Protein AF-A0A3D2WJK5-F1 (afdb_monomer_lite)

Radius of gyration: 24.83 Å; chains: 1; bounding box: 52×34×60 Å

Secondary structure (DSSP, 8-state):
-HHHHHHHHHHHHHIIIIIHHHHHHHHHHHHTS-----------GGGSPPEEEEEEESS-TTTHHHHHHHHHT--S-TTTEEEEEEESS-SSS--

pLDDT: mean 87.86, std 11.85, range [55.28, 97.75]

Structure (mmCIF, N/CA/C/O backbone):
data_AF-A0A3D2WJK5-F1
#
_entry.id   AF-A0A3D2WJK5-F1
#
loop_
_atom_site.group_PDB
_atom_site.id
_atom_site.type_symbol
_atom_site.label_atom_id
_atom_site.label_alt_id
_atom_site.label_comp_id
_atom_site.label_asym_id
_atom_site.label_entity_id
_atom_site.label_seq_id
_atom_site.pdbx_PDB_ins_code
_atom_site.Cartn_x
_atom_site.Cartn_y
_atom_site.Cartn_z
_atom_site.occupancy
_atom_site.B_iso_or_equiv
_atom_site.auth_seq_id
_atom_site.auth_comp_id
_atom_site.auth_asym_id
_atom_site.auth_atom_id
_atom_site.pdbx_PDB_model_num
ATOM 1 N N . MET A 1 1 ? 27.661 16.799 -38.598 1.00 77.94 1 MET A N 1
ATOM 2 C CA . MET A 1 1 ? 26.895 17.310 -37.438 1.00 77.94 1 MET A CA 1
ATOM 3 C C . MET A 1 1 ? 25.578 16.550 -37.246 1.00 77.94 1 MET A C 1
ATOM 5 O O . MET A 1 1 ? 25.464 15.828 -36.268 1.00 77.94 1 MET A O 1
ATOM 9 N N . PHE A 1 2 ? 24.627 16.617 -38.189 1.00 91.81 2 PHE A N 1
ATOM 10 C CA . PHE A 1 2 ? 23.302 15.976 -38.061 1.00 91.81 2 PHE A CA 1
ATOM 11 C C . PHE A 1 2 ? 23.327 14.451 -37.892 1.00 91.81 2 PHE A C 1
ATOM 13 O O . PHE A 1 2 ? 22.567 13.921 -37.093 1.00 91.81 2 PHE A O 1
ATOM 20 N N . ILE A 1 3 ? 24.241 13.753 -38.574 1.00 95.25 3 ILE A N 1
ATOM 21 C CA . ILE A 1 3 ? 24.386 12.295 -38.440 1.00 95.25 3 ILE A CA 1
ATOM 22 C C . ILE A 1 3 ? 24.765 11.877 -37.006 1.00 95.25 3 ILE A C 1
ATOM 24 O O . ILE A 1 3 ? 24.257 10.885 -36.496 1.00 95.25 3 ILE A O 1
ATOM 28 N N . LEU A 1 4 ? 25.612 12.663 -36.329 1.00 95.94 4 LEU A N 1
ATOM 29 C CA . LEU A 1 4 ? 26.029 12.398 -34.949 1.00 95.94 4 LEU A CA 1
ATOM 30 C C . LEU A 1 4 ? 24.882 12.663 -33.974 1.00 95.94 4 LEU A C 1
ATOM 32 O O . LEU A 1 4 ? 24.654 11.860 -33.078 1.00 95.94 4 LEU A O 1
ATOM 36 N N . LEU A 1 5 ? 24.140 13.755 -34.186 1.00 96.19 5 LEU A N 1
ATOM 37 C CA . LEU A 1 5 ? 22.948 14.073 -33.399 1.00 96.19 5 LEU A CA 1
ATOM 38 C C . LEU A 1 5 ? 21.884 12.979 -33.532 1.00 96.19 5 LEU A C 1
ATOM 40 O O . LEU A 1 5 ? 21.348 12.537 -32.523 1.00 96.19 5 LEU A O 1
ATOM 44 N N . PHE A 1 6 ? 21.639 12.488 -34.750 1.00 96.00 6 PHE A N 1
ATOM 45 C CA . PHE A 1 6 ? 20.693 11.401 -35.000 1.00 96.00 6 PHE A CA 1
ATOM 46 C C . PHE A 1 6 ? 21.055 10.135 -34.211 1.00 96.00 6 PHE A C 1
ATOM 48 O O . PHE A 1 6 ? 20.234 9.624 -33.450 1.00 96.00 6 PHE A O 1
ATOM 55 N N . TRP A 1 7 ? 22.299 9.661 -34.327 1.00 97.62 7 TRP A N 1
ATOM 56 C CA . TRP A 1 7 ? 22.739 8.469 -33.599 1.00 97.62 7 TRP A CA 1
ATOM 57 C C . TRP A 1 7 ? 22.775 8.679 -32.083 1.00 97.62 7 TRP A C 1
ATOM 59 O O . TRP A 1 7 ? 22.409 7.767 -31.343 1.00 97.62 7 TRP A O 1
ATOM 69 N N . ALA A 1 8 ? 23.137 9.873 -31.607 1.00 97.25 8 ALA A N 1
ATOM 70 C CA . ALA A 1 8 ? 23.073 10.207 -30.186 1.00 97.25 8 ALA A CA 1
ATOM 71 C C . ALA A 1 8 ? 21.634 10.138 -29.648 1.00 97.25 8 ALA A C 1
ATOM 73 O O . ALA A 1 8 ? 21.409 9.560 -28.586 1.00 97.25 8 ALA A O 1
ATOM 74 N N . SER A 1 9 ? 20.649 10.652 -30.393 1.00 95.69 9 SER A N 1
ATOM 75 C CA . SER A 1 9 ? 19.231 10.562 -30.022 1.00 95.69 9 SER A CA 1
ATOM 76 C C . SER A 1 9 ? 18.718 9.120 -30.016 1.00 95.69 9 SER A C 1
ATOM 78 O O . SER A 1 9 ? 18.033 8.726 -29.074 1.00 95.69 9 SER A O 1
ATOM 80 N N . VAL A 1 10 ? 19.081 8.307 -31.014 1.00 97.19 10 VAL A N 1
ATOM 81 C CA . VAL A 1 10 ? 18.709 6.880 -31.058 1.00 97.19 10 VAL A CA 1
ATOM 82 C C . VAL A 1 10 ? 19.301 6.127 -29.865 1.00 97.19 10 VAL A C 1
ATOM 84 O O . VAL A 1 10 ? 18.587 5.394 -29.183 1.00 97.19 10 VAL A O 1
ATOM 87 N N . LEU A 1 11 ? 20.583 6.346 -29.558 1.00 97.38 11 LEU A N 1
ATOM 88 C CA . LEU A 1 11 ? 21.240 5.737 -28.399 1.00 97.38 11 LEU A CA 1
ATOM 89 C C . LEU A 1 11 ? 20.619 6.191 -27.076 1.00 97.38 11 LEU A C 1
ATOM 91 O O . LEU A 1 11 ? 20.491 5.380 -26.163 1.00 97.38 11 LEU A O 1
ATOM 95 N N . PHE A 1 12 ? 20.197 7.452 -26.974 1.00 97.12 12 PHE A N 1
ATOM 96 C CA . PHE A 1 12 ? 19.517 7.963 -25.787 1.00 97.12 12 PHE A CA 1
ATOM 97 C C . PHE A 1 12 ? 18.179 7.252 -25.547 1.00 97.12 12 PHE A C 1
ATOM 99 O O . PHE A 1 12 ? 17.923 6.800 -24.433 1.00 97.12 12 PHE A O 1
ATOM 106 N N . ILE A 1 13 ? 17.365 7.069 -26.592 1.00 97.44 13 ILE A N 1
ATOM 107 C CA . ILE A 1 13 ? 16.096 6.325 -26.506 1.00 97.44 13 ILE A CA 1
ATOM 108 C C . ILE A 1 13 ? 16.353 4.854 -26.147 1.00 97.44 13 ILE A C 1
ATOM 110 O O . ILE A 1 13 ? 15.698 4.297 -25.268 1.00 97.44 13 ILE A O 1
ATOM 114 N N . LEU A 1 14 ? 17.339 4.213 -26.780 1.00 97.75 14 LEU A N 1
ATOM 115 C CA . LEU A 1 14 ? 17.706 2.834 -26.445 1.00 97.75 14 LEU A CA 1
ATOM 116 C C . LEU A 1 14 ? 18.190 2.711 -24.995 1.00 97.75 14 LEU A C 1
ATOM 118 O O . LEU A 1 14 ? 17.858 1.746 -24.305 1.00 97.75 14 LEU A O 1
ATOM 122 N N . TYR A 1 15 ? 18.941 3.695 -24.504 1.00 96.19 15 TYR A N 1
ATOM 123 C CA . TYR A 1 15 ? 19.374 3.737 -23.116 1.00 96.19 15 TYR A CA 1
ATOM 124 C C . TYR A 1 15 ? 18.191 3.868 -22.152 1.00 96.19 15 TYR A C 1
ATOM 126 O O . TYR A 1 15 ? 18.160 3.136 -21.170 1.00 96.19 15 TYR A O 1
ATOM 134 N N . THR A 1 16 ? 17.198 4.724 -22.407 1.00 96.50 16 THR A N 1
ATOM 135 C CA . THR A 1 16 ? 16.061 4.882 -21.480 1.00 96.50 16 THR A CA 1
ATOM 136 C C . THR A 1 16 ? 15.140 3.664 -21.457 1.00 96.50 16 THR A C 1
ATOM 138 O O . THR A 1 16 ? 14.722 3.249 -20.377 1.00 96.50 16 THR A O 1
ATOM 141 N N . TYR A 1 17 ? 14.867 3.053 -22.613 1.00 95.12 17 TYR A N 1
ATOM 142 C CA . TYR A 1 17 ? 13.944 1.916 -22.711 1.00 95.12 17 TYR A CA 1
ATOM 143 C C . TYR A 1 17 ? 14.586 0.562 -22.398 1.00 95.12 17 TYR A C 1
ATOM 145 O O . TYR A 1 17 ? 13.928 -0.304 -21.826 1.00 95.12 17 TYR A O 1
ATOM 153 N N . PHE A 1 18 ? 15.859 0.361 -22.745 1.00 95.94 18 PHE A N 1
ATOM 154 C CA . PHE A 1 18 ? 16.534 -0.930 -22.573 1.00 95.94 18 PHE A CA 1
ATOM 155 C C . PHE A 1 18 ? 17.724 -0.846 -21.623 1.00 95.94 18 PHE A C 1
ATOM 157 O O . PHE A 1 18 ? 17.833 -1.652 -20.698 1.00 95.94 18 PHE A O 1
ATOM 164 N N . GLY A 1 19 ? 18.607 0.137 -21.808 1.00 95.88 19 GLY A N 1
ATOM 165 C CA . GLY A 1 19 ? 19.828 0.258 -21.006 1.00 95.88 19 GLY A CA 1
ATOM 166 C C . GLY A 1 19 ? 19.548 0.435 -19.512 1.00 95.88 19 GLY A C 1
ATOM 167 O O . GLY A 1 19 ? 20.075 -0.304 -18.681 1.00 95.88 19 GLY A O 1
ATOM 168 N N . TYR A 1 20 ? 18.685 1.382 -19.160 1.00 94.69 20 TYR A N 1
ATOM 169 C CA . TYR A 1 20 ? 18.403 1.767 -17.784 1.00 94.69 20 TYR A CA 1
ATOM 170 C C . TYR A 1 20 ? 17.685 0.662 -16.991 1.00 94.69 20 TYR A C 1
ATOM 172 O O . TYR A 1 20 ? 18.190 0.307 -15.919 1.00 94.69 20 TYR A O 1
ATOM 180 N N . PRO A 1 21 ? 16.608 0.019 -17.499 1.00 94.44 21 PRO A N 1
ATOM 181 C CA . PRO A 1 21 ? 16.001 -1.126 -16.817 1.00 94.44 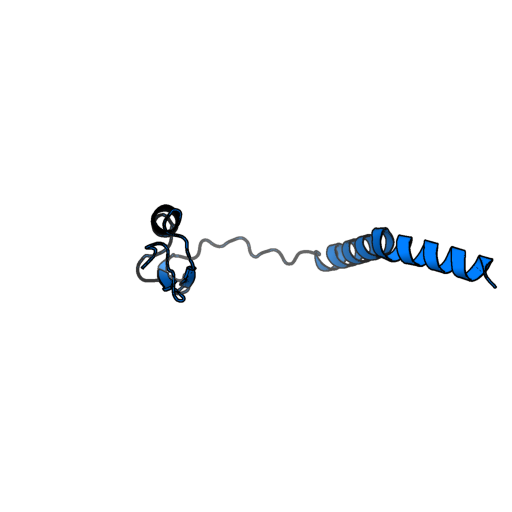21 PRO A CA 1
ATOM 182 C C . PRO A 1 21 ? 16.974 -2.293 -16.608 1.00 94.44 21 PRO A C 1
ATOM 184 O O . PRO A 1 21 ? 16.996 -2.895 -15.532 1.00 94.44 21 PRO A O 1
ATOM 187 N N . VAL A 1 22 ? 17.832 -2.591 -17.593 1.00 95.12 22 VAL A N 1
ATOM 188 C CA . VAL A 1 22 ? 18.852 -3.647 -17.472 1.00 95.12 22 VAL A CA 1
ATOM 189 C C . VAL A 1 22 ? 19.880 -3.300 -16.391 1.00 95.12 22 VAL A C 1
ATOM 191 O O . VAL A 1 22 ? 20.204 -4.152 -15.561 1.00 95.12 22 VAL A O 1
ATOM 194 N N . LEU A 1 23 ? 20.356 -2.053 -16.342 1.00 93.44 23 LEU A N 1
ATOM 195 C CA . LEU A 1 23 ? 21.286 -1.587 -15.308 1.00 93.44 23 LEU A CA 1
ATOM 196 C C . LEU A 1 23 ? 20.671 -1.650 -13.905 1.00 93.44 23 LEU A C 1
ATOM 198 O O . LEU A 1 23 ? 21.343 -2.096 -12.969 1.00 93.44 23 LEU A O 1
ATOM 202 N N . ILE A 1 24 ? 19.402 -1.250 -13.749 1.00 92.62 24 ILE A N 1
ATOM 203 C CA . ILE A 1 24 ? 18.680 -1.399 -12.479 1.00 92.62 24 ILE A CA 1
ATOM 204 C C . ILE A 1 24 ? 18.583 -2.869 -12.095 1.00 92.62 24 ILE A C 1
ATOM 206 O O . ILE A 1 24 ? 18.949 -3.209 -10.973 1.00 92.62 24 ILE A O 1
ATOM 210 N N . ARG A 1 25 ? 18.176 -3.756 -13.009 1.00 90.06 25 ARG A N 1
ATOM 211 C CA . ARG A 1 25 ? 18.040 -5.191 -12.720 1.00 90.06 25 ARG A CA 1
ATOM 212 C C . ARG A 1 25 ? 19.360 -5.819 -12.277 1.00 90.06 25 ARG A C 1
ATOM 214 O O . ARG A 1 25 ? 19.395 -6.566 -11.303 1.00 90.06 25 ARG A O 1
ATOM 221 N N . GLN A 1 26 ? 20.466 -5.481 -12.939 1.00 90.69 26 GLN A N 1
ATOM 222 C CA . GLN A 1 26 ? 21.790 -5.973 -12.551 1.00 90.69 26 GLN A CA 1
ATOM 223 C C . GLN A 1 26 ? 22.213 -5.484 -11.159 1.00 90.69 26 GLN A C 1
ATOM 225 O O . GLN A 1 26 ? 22.800 -6.247 -10.390 1.00 90.69 26 GLN A O 1
ATOM 230 N N . LYS A 1 27 ? 21.925 -4.222 -10.811 1.00 87.19 27 LYS A N 1
ATOM 231 C CA . LYS A 1 27 ? 22.220 -3.675 -9.475 1.00 87.19 27 LYS A CA 1
ATOM 232 C C . LYS A 1 27 ? 21.279 -4.225 -8.399 1.00 87.19 27 LYS A C 1
ATOM 234 O O . LYS A 1 27 ? 21.742 -4.495 -7.293 1.00 87.19 27 LYS A O 1
ATOM 239 N N . ALA A 1 28 ? 20.003 -4.426 -8.723 1.00 85.31 28 ALA A N 1
ATOM 240 C CA . ALA A 1 28 ? 18.998 -5.002 -7.834 1.00 85.31 28 ALA A CA 1
ATOM 241 C C . ALA A 1 28 ? 19.372 -6.437 -7.445 1.00 85.31 28 ALA A C 1
ATOM 243 O O . ALA A 1 28 ? 19.496 -6.726 -6.258 1.00 85.31 28 ALA A O 1
ATOM 244 N N . ASN A 1 29 ? 19.713 -7.287 -8.419 1.00 71.75 29 ASN A N 1
ATOM 245 C CA . ASN A 1 29 ? 20.122 -8.672 -8.163 1.00 71.75 29 ASN A CA 1
ATOM 246 C C . ASN A 1 29 ? 21.392 -8.774 -7.299 1.00 71.75 29 ASN A C 1
ATOM 248 O O . ASN A 1 29 ? 21.536 -9.706 -6.515 1.00 71.75 29 ASN A O 1
ATOM 252 N N . LYS A 1 30 ? 22.319 -7.810 -7.410 1.00 67.94 30 LYS A N 1
ATOM 253 C CA . LYS A 1 30 ? 23.531 -7.766 -6.570 1.00 67.94 30 LYS A CA 1
ATOM 254 C C . LYS A 1 30 ? 23.232 -7.398 -5.115 1.00 67.94 30 LYS A C 1
ATOM 256 O O . LYS A 1 30 ? 23.941 -7.869 -4.229 1.00 67.94 30 LYS A O 1
ATOM 261 N N . LYS A 1 31 ? 22.206 -6.575 -4.872 1.00 59.78 31 LYS A N 1
ATOM 262 C CA . LYS A 1 31 ? 21.726 -6.219 -3.524 1.00 59.78 31 LYS A CA 1
ATOM 263 C C . LYS A 1 31 ? 20.762 -7.255 -2.942 1.00 59.78 31 LYS A C 1
ATOM 265 O O . LYS A 1 31 ? 20.664 -7.359 -1.730 1.00 59.78 31 LYS A O 1
ATOM 270 N N . GLN A 1 32 ? 20.135 -8.069 -3.787 1.00 57.31 32 GLN A N 1
ATOM 271 C CA . GLN A 1 32 ? 19.332 -9.236 -3.409 1.00 57.31 32 GLN A CA 1
ATOM 272 C C . GLN A 1 32 ? 20.172 -10.467 -3.025 1.00 57.31 32 GLN A C 1
ATOM 274 O O . GLN A 1 32 ? 19.658 -11.583 -2.979 1.00 57.31 32 GLN A O 1
ATOM 279 N N . LYS A 1 33 ? 21.463 -10.294 -2.709 1.00 55.44 33 LYS A N 1
ATOM 280 C CA . LYS A 1 33 ? 22.205 -11.297 -1.941 1.00 55.44 33 LYS A CA 1
ATOM 281 C C . LYS A 1 33 ? 21.617 -11.346 -0.534 1.00 55.44 33 LYS A C 1
ATOM 283 O O . LYS A 1 33 ? 22.088 -10.634 0.340 1.00 55.44 33 LYS A O 1
ATOM 288 N N . HIS A 1 34 ? 20.584 -12.169 -0.369 1.00 55.34 34 HIS A N 1
ATOM 289 C CA . HIS A 1 34 ? 20.170 -12.772 0.893 1.00 55.34 34 HIS A CA 1
ATOM 290 C C . HIS A 1 34 ? 20.362 -11.860 2.118 1.00 55.34 34 HIS A C 1
ATOM 292 O O . HIS A 1 34 ? 21.088 -12.199 3.048 1.00 55.34 34 HIS A O 1
ATOM 298 N N . THR A 1 35 ? 19.620 -10.755 2.204 1.00 55.28 35 THR A N 1
ATOM 299 C CA . THR A 1 35 ? 18.879 -10.619 3.455 1.00 55.28 35 THR A CA 1
ATOM 300 C C . THR A 1 35 ? 17.923 -11.792 3.410 1.00 55.28 35 THR A C 1
ATOM 302 O O . THR A 1 35 ? 16.940 -11.772 2.671 1.00 55.28 35 THR A O 1
ATOM 305 N N . SER A 1 36 ? 18.287 -12.885 4.085 1.00 57.50 36 SER A N 1
ATOM 306 C CA . SER A 1 36 ? 17.285 -13.820 4.563 1.00 57.50 36 SER A CA 1
ATOM 307 C C . SER A 1 36 ? 16.207 -12.927 5.152 1.00 57.50 36 SER A C 1
ATOM 309 O O . SER A 1 36 ? 16.458 -12.267 6.162 1.00 57.50 36 SER A O 1
ATOM 311 N N . VAL A 1 37 ? 15.069 -12.799 4.465 1.00 60.16 37 VAL A N 1
ATOM 312 C CA . VAL A 1 37 ? 13.847 -12.397 5.146 1.00 60.16 37 VAL A CA 1
ATOM 313 C C . VAL A 1 37 ?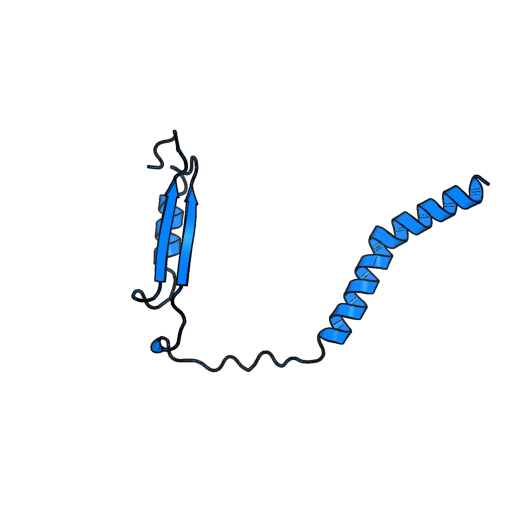 13.859 -13.314 6.359 1.00 60.16 37 VAL A C 1
ATOM 315 O O . VAL A 1 37 ? 13.952 -14.531 6.136 1.00 60.16 37 VAL A O 1
ATOM 318 N N . PRO A 1 38 ? 14.006 -12.783 7.591 1.00 59.03 38 PRO A N 1
ATOM 319 C CA . PRO A 1 38 ? 14.025 -13.646 8.756 1.00 59.03 38 PRO A CA 1
ATOM 320 C C . PRO A 1 38 ? 12.821 -14.554 8.574 1.00 59.03 38 PRO A C 1
ATOM 322 O O . PRO A 1 38 ? 11.751 -14.056 8.209 1.00 59.03 38 PRO A O 1
ATOM 325 N N . ALA A 1 39 ? 13.050 -15.872 8.641 1.00 63.06 39 ALA A N 1
ATOM 326 C CA . ALA A 1 39 ? 11.958 -16.831 8.560 1.00 63.06 39 ALA A CA 1
ATOM 327 C C . ALA A 1 39 ? 10.855 -16.254 9.437 1.00 63.06 39 ALA A C 1
ATOM 329 O O . ALA A 1 39 ? 11.182 -15.848 10.551 1.00 63.06 39 ALA A O 1
ATOM 330 N N . TYR A 1 40 ? 9.655 -16.059 8.879 1.00 63.03 40 TYR A N 1
ATOM 331 C CA . TYR A 1 40 ? 8.544 -15.468 9.611 1.00 63.03 40 TYR A CA 1
ATOM 332 C C . TYR A 1 40 ? 8.381 -16.303 10.874 1.00 63.03 40 TYR A C 1
ATOM 334 O O . TYR A 1 40 ? 7.838 -17.403 10.829 1.00 63.03 40 TYR A O 1
ATOM 342 N N . THR A 1 41 ? 8.974 -15.844 11.972 1.00 65.94 41 THR A N 1
ATOM 343 C CA . THR A 1 41 ? 8.744 -16.442 13.265 1.00 65.94 41 THR A CA 1
ATOM 344 C C . THR A 1 41 ? 7.303 -16.081 13.535 1.00 65.94 41 THR A C 1
ATOM 346 O O . THR A 1 41 ? 6.946 -14.908 13.423 1.00 65.94 41 THR A O 1
ATOM 349 N N . GLU A 1 42 ? 6.464 -17.076 13.783 1.00 72.69 42 GLU A N 1
ATOM 350 C CA . GLU A 1 42 ? 5.110 -16.827 14.252 1.00 72.69 42 GLU A CA 1
ATOM 351 C C . GLU A 1 42 ? 5.248 -16.108 15.594 1.00 72.69 42 GLU A C 1
ATOM 353 O O . GLU A 1 42 ? 5.582 -16.698 16.620 1.00 72.69 42 GLU A O 1
ATOM 358 N N . VAL A 1 43 ? 5.144 -14.785 15.532 1.00 82.44 43 VAL A N 1
ATOM 359 C CA . VAL A 1 43 ? 5.121 -13.915 16.694 1.00 82.44 43 VAL A CA 1
ATOM 360 C C . VAL A 1 43 ? 3.674 -13.923 17.185 1.00 82.44 43 VAL A C 1
ATOM 362 O O . VAL A 1 43 ? 2.786 -13.717 16.349 1.00 82.44 43 VAL A O 1
ATOM 365 N N . PRO A 1 44 ? 3.420 -14.157 18.484 1.00 87.75 44 PRO A N 1
ATOM 366 C CA . PRO A 1 44 ? 2.068 -14.145 19.023 1.00 87.75 44 PRO A CA 1
ATOM 367 C C . PRO A 1 44 ? 1.337 -12.839 18.696 1.00 87.75 44 PRO A C 1
ATOM 369 O O . PRO A 1 44 ? 1.942 -11.763 18.668 1.00 87.75 44 PRO A O 1
ATOM 372 N N . ASP A 1 45 ? 0.030 -12.923 18.479 1.00 86.50 45 ASP A N 1
ATOM 373 C CA . ASP A 1 45 ? -0.840 -11.785 18.172 1.00 86.50 45 ASP A CA 1
ATOM 374 C C . ASP A 1 45 ? -0.724 -10.656 19.221 1.00 86.50 45 ASP A C 1
ATOM 376 O O . ASP A 1 45 ? -0.847 -9.462 18.915 1.00 86.50 45 ASP A O 1
ATOM 380 N N . GLU A 1 46 ? -0.405 -10.997 20.473 1.00 88.38 46 GLU A N 1
ATOM 381 C CA . GLU A 1 46 ? -0.169 -10.060 21.578 1.00 88.38 46 GLU A CA 1
ATOM 382 C C . GLU A 1 46 ? 1.063 -9.171 21.372 1.00 88.38 46 GLU A C 1
ATOM 384 O O . GLU A 1 46 ? 1.122 -8.067 21.917 1.00 88.38 46 GLU A O 1
ATOM 389 N N . GLU A 1 47 ? 1.999 -9.578 20.525 1.00 90.25 47 GLU A N 1
ATOM 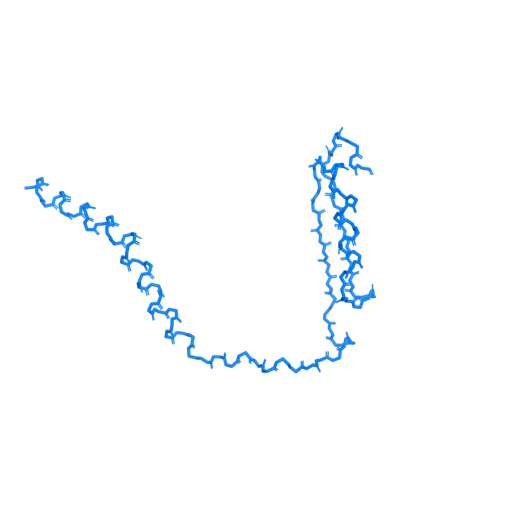390 C CA . GLU A 1 47 ? 3.198 -8.815 20.172 1.00 90.25 47 GLU A CA 1
ATOM 391 C C . GLU A 1 47 ? 3.033 -8.035 18.856 1.00 90.25 47 GLU A C 1
ATOM 393 O O . GLU A 1 47 ? 3.882 -7.210 18.508 1.00 90.25 47 GLU A O 1
ATOM 398 N N . TRP A 1 48 ? 1.921 -8.223 18.134 1.00 92.31 48 TRP A N 1
ATOM 399 C CA . TRP A 1 48 ? 1.646 -7.461 16.914 1.00 92.31 48 TRP A CA 1
ATOM 400 C C . TRP A 1 48 ? 1.460 -5.963 17.215 1.00 92.31 48 TRP A C 1
ATOM 402 O O . TRP A 1 48 ? 0.949 -5.603 18.283 1.00 92.31 48 TRP A O 1
ATOM 412 N N . PRO A 1 49 ? 1.845 -5.060 16.294 1.00 93.62 49 PRO A N 1
ATOM 413 C CA . PRO A 1 49 ? 1.736 -3.620 16.513 1.00 93.62 49 PRO A CA 1
ATOM 414 C C . PRO A 1 49 ? 0.278 -3.136 16.532 1.00 93.62 49 PRO A C 1
ATOM 416 O O . PRO A 1 49 ? -0.621 -3.772 15.992 1.00 93.62 49 PRO A O 1
ATOM 419 N N . THR A 1 50 ? 0.018 -1.961 17.097 1.00 96.25 50 THR A N 1
ATOM 420 C CA . THR A 1 50 ? -1.262 -1.273 16.868 1.00 96.25 50 THR A CA 1
ATOM 421 C C . THR A 1 50 ? -1.273 -0.677 15.462 1.00 96.25 50 THR A C 1
ATOM 423 O O . THR A 1 50 ? -0.331 0.013 15.068 1.00 96.25 50 THR A O 1
ATOM 426 N N . VAL A 1 51 ? -2.341 -0.922 14.707 1.00 96.38 51 VAL A N 1
ATOM 427 C CA . VAL A 1 51 ? -2.507 -0.473 13.322 1.00 96.38 51 VAL A CA 1
ATOM 428 C C . VAL A 1 51 ? -3.734 0.424 13.219 1.00 96.38 51 VAL A C 1
ATOM 430 O O . VAL A 1 51 ? -4.808 0.097 13.718 1.00 96.38 51 VAL A O 1
ATOM 433 N N . SER A 1 52 ? -3.578 1.556 12.533 1.00 96.38 52 SER A N 1
ATOM 434 C CA . SER A 1 52 ? -4.684 2.448 12.187 1.00 96.38 52 SER A CA 1
ATOM 435 C C . SER A 1 52 ? -4.816 2.545 10.673 1.00 96.38 52 SER A C 1
ATOM 437 O O . SER A 1 52 ? -3.872 2.934 9.983 1.00 96.38 52 SER A O 1
ATOM 439 N N . ILE A 1 53 ? -5.984 2.176 10.157 1.00 95.94 53 ILE A N 1
ATOM 440 C CA . ILE A 1 53 ? -6.346 2.284 8.748 1.00 95.94 53 ILE A CA 1
ATOM 441 C C . ILE A 1 53 ? -7.192 3.542 8.585 1.00 95.94 53 ILE A C 1
ATOM 443 O O . ILE A 1 53 ? -8.325 3.603 9.059 1.00 95.94 53 ILE A O 1
ATOM 447 N N . VAL A 1 54 ? -6.655 4.537 7.883 1.00 95.69 54 VAL A N 1
ATOM 448 C CA . VAL A 1 54 ? -7.391 5.753 7.524 1.00 95.69 54 VAL A CA 1
ATOM 449 C C . VAL A 1 54 ? -7.850 5.639 6.076 1.00 95.69 54 VAL A C 1
ATOM 451 O O . VAL A 1 54 ? -7.031 5.460 5.174 1.00 95.69 54 VAL A O 1
ATOM 454 N N . VAL A 1 55 ? -9.159 5.729 5.856 1.00 94.38 55 VAL A N 1
ATOM 455 C CA . VAL A 1 55 ? -9.789 5.602 4.540 1.00 94.38 55 VAL A CA 1
ATOM 456 C C . VAL A 1 55 ? -10.407 6.948 4.162 1.00 94.38 55 VAL A C 1
ATOM 458 O O . VAL A 1 55 ? -11.469 7.284 4.687 1.00 94.38 55 VAL A O 1
ATOM 461 N N . PRO A 1 56 ? -9.772 7.743 3.285 1.00 92.62 56 PRO A N 1
ATOM 462 C CA . PRO A 1 56 ? -10.424 8.915 2.721 1.00 92.62 56 PRO A CA 1
ATOM 463 C C . PRO A 1 56 ? -1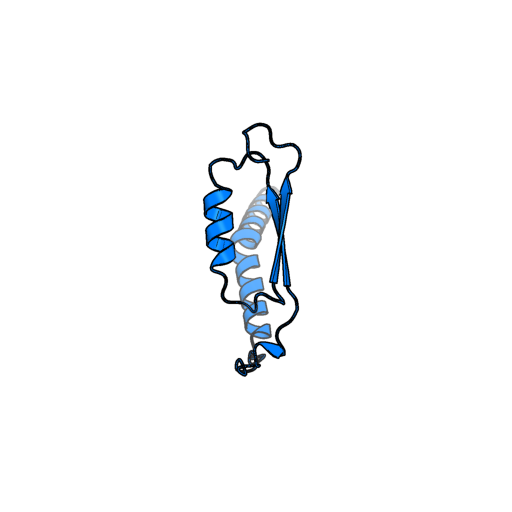1.561 8.472 1.795 1.00 92.62 56 PRO A C 1
ATOM 465 O O . PRO A 1 56 ? -11.408 7.512 1.036 1.00 92.62 56 PRO A O 1
ATOM 468 N N . VAL A 1 57 ? -12.693 9.164 1.869 1.00 92.06 57 VAL A N 1
ATOM 469 C CA . VAL A 1 57 ? -13.890 8.871 1.081 1.00 92.06 57 VAL A CA 1
ATOM 470 C C . VAL A 1 57 ? -14.419 10.161 0.468 1.00 92.06 57 VAL A C 1
ATOM 472 O O . VAL A 1 57 ? -14.565 11.166 1.161 1.00 92.06 57 VAL A O 1
ATOM 475 N N . HIS A 1 58 ? -14.706 10.135 -0.829 1.00 92.44 58 HIS A N 1
ATOM 476 C CA . HIS A 1 58 ? -15.367 11.232 -1.522 1.00 92.44 58 HIS A CA 1
ATOM 477 C C . HIS A 1 58 ? -16.251 10.660 -2.629 1.00 92.44 58 HIS A C 1
ATOM 479 O O . HIS A 1 58 ? -15.736 10.083 -3.582 1.00 92.44 58 HIS A O 1
ATOM 485 N N . ASN A 1 59 ? -17.565 10.822 -2.494 1.00 91.38 59 ASN A N 1
ATOM 486 C CA . ASN A 1 59 ? -18.571 10.296 -3.418 1.00 91.38 59 ASN A CA 1
ATOM 487 C C . ASN A 1 59 ? -18.469 8.776 -3.691 1.00 91.38 59 ASN A C 1
ATOM 489 O O . ASN A 1 59 ? -18.349 8.335 -4.836 1.00 91.38 59 ASN A O 1
ATOM 493 N N . GLU A 1 60 ? -18.496 7.966 -2.628 1.00 90.19 60 GLU A N 1
ATOM 494 C CA . GLU A 1 60 ? -18.372 6.501 -2.680 1.00 90.19 60 GLU A CA 1
ATOM 495 C C . GLU A 1 60 ? -19.630 5.775 -2.163 1.00 90.19 60 GLU A C 1
ATOM 497 O O . GLU A 1 60 ? -19.535 4.642 -1.677 1.00 90.19 60 GLU A O 1
ATOM 502 N N . ALA A 1 61 ? -20.825 6.366 -2.262 1.00 89.62 61 ALA A N 1
ATOM 503 C CA . ALA A 1 61 ? -22.060 5.801 -1.697 1.00 89.62 61 ALA A CA 1
ATOM 504 C C . ALA A 1 61 ? -22.338 4.361 -2.177 1.00 89.62 61 ALA A C 1
ATOM 506 O O . ALA A 1 61 ? -22.842 3.525 -1.430 1.00 89.62 61 ALA A O 1
ATOM 507 N N . HIS A 1 62 ? -21.935 4.025 -3.406 1.00 90.38 62 HIS A N 1
ATOM 508 C CA . HIS A 1 62 ? -22.097 2.686 -3.988 1.00 90.38 62 HIS A CA 1
ATOM 509 C C . HIS A 1 62 ? -21.016 1.667 -3.579 1.00 90.38 62 HIS A C 1
ATOM 511 O O . HIS A 1 62 ? -21.111 0.482 -3.917 1.00 90.38 62 HIS A O 1
ATOM 517 N N . HIS A 1 63 ? -19.952 2.096 -2.903 1.00 91.06 63 HIS A N 1
ATOM 518 C CA . HIS A 1 63 ? -18.774 1.270 -2.619 1.00 91.06 63 HIS A CA 1
ATOM 519 C C . HIS A 1 63 ? -18.403 1.225 -1.139 1.00 91.06 63 HIS A C 1
ATOM 521 O O . HIS A 1 63 ? -17.805 0.234 -0.702 1.00 91.06 63 HIS A O 1
ATOM 527 N N . VAL A 1 64 ? -18.788 2.242 -0.369 1.00 91.75 64 VAL A N 1
ATOM 528 C CA . VAL A 1 64 ? -18.436 2.391 1.044 1.00 91.75 64 VAL A CA 1
ATOM 529 C C . VAL A 1 64 ? -18.894 1.193 1.877 1.00 91.75 64 VAL A C 1
ATOM 531 O O . VAL A 1 64 ? -18.099 0.647 2.638 1.00 91.75 64 VAL A O 1
ATOM 534 N N . GLU A 1 65 ? -20.106 0.676 1.656 1.00 91.50 65 GLU A N 1
ATOM 535 C CA . GLU A 1 65 ? -20.625 -0.483 2.397 1.00 91.50 65 GLU A CA 1
ATOM 536 C C . GLU A 1 65 ? -19.794 -1.749 2.141 1.00 91.50 65 GLU A C 1
ATOM 538 O O . GLU A 1 65 ? -19.351 -2.429 3.071 1.00 91.50 65 GLU A O 1
ATOM 543 N N . ARG A 1 66 ? -19.494 -2.031 0.868 1.00 94.12 66 ARG A N 1
ATOM 544 C CA . ARG A 1 66 ? -18.638 -3.161 0.488 1.00 94.12 66 ARG A CA 1
ATOM 545 C C . ARG A 1 66 ? -17.243 -3.024 1.094 1.00 94.12 66 ARG A C 1
ATOM 547 O O . ARG A 1 66 ? -16.670 -4.017 1.540 1.00 94.12 66 ARG A O 1
ATOM 554 N N . LYS A 1 67 ? -16.694 -1.806 1.124 1.00 93.12 67 LYS A N 1
ATOM 555 C CA . LYS A 1 67 ? -15.381 -1.531 1.716 1.00 93.12 67 LYS A CA 1
ATOM 556 C C . LYS A 1 67 ? -15.388 -1.747 3.228 1.00 93.12 67 LYS A C 1
ATOM 558 O O . LYS A 1 67 ? -14.454 -2.354 3.741 1.00 93.12 67 LYS A O 1
ATOM 563 N N . ILE A 1 68 ? -16.430 -1.299 3.926 1.00 93.19 68 ILE A N 1
ATOM 564 C CA . ILE A 1 68 ? -16.598 -1.517 5.368 1.00 93.19 68 ILE A CA 1
ATOM 565 C C . ILE A 1 68 ? -16.626 -3.014 5.682 1.00 93.19 68 ILE A C 1
ATOM 567 O O . ILE A 1 68 ? -15.901 -3.458 6.571 1.00 93.19 68 ILE A O 1
ATOM 571 N N . ASN A 1 69 ? -17.414 -3.799 4.943 1.00 94.31 69 ASN A N 1
ATOM 572 C CA . ASN A 1 69 ? -17.506 -5.244 5.166 1.00 94.31 69 ASN A CA 1
ATOM 573 C C . ASN A 1 69 ? -16.158 -5.936 4.934 1.00 94.31 69 ASN A C 1
ATOM 575 O O . ASN A 1 69 ? -15.694 -6.674 5.798 1.00 94.31 69 ASN A O 1
ATOM 579 N N . ASN A 1 70 ? -15.467 -5.595 3.846 1.00 94.88 70 ASN A N 1
ATOM 580 C CA . ASN A 1 70 ? -14.137 -6.131 3.567 1.00 94.88 70 ASN A CA 1
ATOM 581 C C . ASN A 1 70 ? -13.107 -5.781 4.659 1.00 94.88 70 ASN A C 1
ATOM 583 O O . ASN A 1 70 ? -12.294 -6.616 5.037 1.00 94.88 70 ASN A O 1
ATOM 587 N N . LEU A 1 71 ? -13.150 -4.561 5.198 1.00 94.38 71 LEU A N 1
ATOM 588 C CA . LEU A 1 71 ? -12.245 -4.137 6.267 1.00 94.38 71 LEU A CA 1
ATOM 589 C C . LEU A 1 71 ? -12.557 -4.802 7.620 1.00 94.38 71 LEU A C 1
ATOM 591 O O . LEU A 1 71 ? -11.657 -4.981 8.437 1.00 94.38 71 LEU A O 1
ATOM 595 N N . ARG A 1 72 ? -13.809 -5.206 7.866 1.00 91.31 72 ARG A N 1
ATOM 596 C CA . ARG A 1 72 ? -14.193 -5.962 9.073 1.00 91.31 72 ARG A CA 1
ATOM 597 C C . ARG A 1 72 ? -13.682 -7.402 9.062 1.00 91.31 72 ARG A C 1
ATOM 599 O O . ARG A 1 72 ? -13.410 -7.946 10.134 1.00 91.31 72 ARG A O 1
ATOM 606 N N . GLU A 1 73 ? -13.531 -7.982 7.876 1.00 95.19 73 GLU A N 1
ATOM 607 C CA . GLU A 1 73 ? -13.019 -9.340 7.649 1.00 95.19 73 GLU A CA 1
ATOM 608 C C . GLU A 1 73 ? -11.497 -9.453 7.809 1.00 95.19 73 GLU A C 1
ATOM 610 O O . GLU A 1 73 ? -10.959 -10.553 7.731 1.00 95.19 73 GLU A O 1
ATOM 615 N N . ILE A 1 74 ? -10.794 -8.342 8.064 1.00 94.56 74 ILE A N 1
ATOM 616 C CA . ILE A 1 74 ? -9.361 -8.376 8.363 1.00 94.56 74 ILE A CA 1
ATOM 617 C C . ILE A 1 74 ? -9.118 -9.233 9.612 1.00 94.56 74 ILE A C 1
ATOM 619 O O . ILE A 1 74 ? -9.658 -8.959 10.696 1.00 94.56 74 ILE A O 1
ATOM 623 N N . ASP A 1 75 ? -8.267 -10.241 9.424 1.00 93.38 75 ASP A N 1
ATOM 624 C CA . ASP A 1 75 ? -7.741 -11.120 10.461 1.00 93.38 75 ASP A CA 1
ATOM 625 C C . ASP A 1 75 ? -6.614 -10.401 11.217 1.00 93.38 75 ASP A C 1
ATOM 627 O O . ASP A 1 75 ? -5.451 -10.394 10.814 1.00 93.38 75 ASP A O 1
ATOM 631 N N . TYR A 1 76 ? -7.012 -9.652 12.246 1.00 94.25 76 TYR A N 1
ATOM 632 C CA . TYR A 1 76 ? -6.127 -8.900 13.130 1.00 94.25 76 TYR A CA 1
ATOM 633 C C . TYR A 1 76 ? -6.795 -8.741 14.500 1.00 94.25 76 TYR A C 1
ATOM 635 O O . TYR A 1 76 ? -8.027 -8.583 14.546 1.00 94.25 76 TYR A O 1
ATOM 643 N N . PRO A 1 77 ? -6.025 -8.701 15.604 1.00 94.00 77 PRO A N 1
ATOM 644 C CA . PRO A 1 77 ? -6.562 -8.432 16.933 1.00 94.00 77 PRO A CA 1
ATOM 645 C C . PRO A 1 77 ? -7.417 -7.161 16.950 1.00 94.00 77 PRO A C 1
ATOM 647 O O . PRO A 1 77 ? -6.961 -6.067 16.600 1.00 94.00 77 PRO A O 1
ATOM 650 N N . LYS A 1 78 ? -8.699 -7.307 17.312 1.00 91.38 78 LYS A N 1
ATOM 651 C CA . LYS A 1 78 ? -9.700 -6.228 17.208 1.00 91.38 78 LYS A CA 1
ATOM 652 C C . LYS A 1 78 ? -9.424 -5.063 18.164 1.00 91.38 78 LYS A C 1
ATOM 654 O O . LYS A 1 78 ? -9.867 -3.953 17.904 1.00 91.38 78 LYS A O 1
ATOM 659 N N . ASP A 1 79 ? -8.679 -5.303 19.235 1.00 93.81 79 ASP A N 1
ATOM 660 C CA . ASP A 1 79 ? -8.188 -4.307 20.191 1.00 93.81 79 ASP A CA 1
ATOM 661 C C . ASP A 1 79 ? -7.001 -3.486 19.658 1.00 93.81 79 ASP A C 1
ATOM 663 O O . ASP A 1 79 ? -6.712 -2.406 20.174 1.00 93.81 79 ASP A O 1
ATOM 667 N N . LYS A 1 80 ? -6.332 -3.965 18.602 1.00 94.62 80 LYS A N 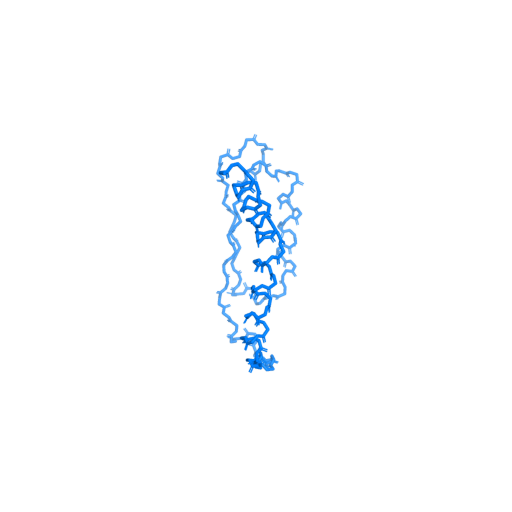1
ATOM 668 C CA . LYS A 1 80 ? -5.161 -3.320 17.990 1.00 94.62 80 LYS A CA 1
ATOM 669 C C . LYS A 1 80 ? -5.417 -2.743 16.603 1.00 94.62 80 LYS A C 1
ATOM 671 O O . LYS A 1 80 ? -4.516 -2.106 16.059 1.00 94.62 80 LYS A O 1
ATOM 676 N N . LEU A 1 81 ? -6.599 -2.962 16.028 1.00 96.06 81 LEU A N 1
ATOM 677 C CA . LEU A 1 81 ? -6.974 -2.456 14.712 1.00 96.06 81 LEU A CA 1
ATOM 678 C C . LEU A 1 81 ? -8.017 -1.344 14.830 1.00 96.06 81 LEU A C 1
ATOM 680 O O . LEU A 1 81 ? -9.175 -1.594 15.157 1.00 96.06 81 LEU A O 1
ATOM 684 N N . THR A 1 82 ? -7.624 -0.129 14.463 1.00 96.19 82 THR A N 1
ATOM 685 C CA . THR A 1 82 ? -8.537 1.014 14.348 1.00 96.19 82 THR A CA 1
ATOM 686 C C . THR A 1 82 ? -8.781 1.325 12.880 1.00 96.19 82 THR A C 1
ATOM 688 O O . THR A 1 82 ? -7.846 1.352 12.083 1.00 96.19 82 THR A O 1
ATOM 691 N N . ILE A 1 83 ? -10.035 1.574 12.507 1.00 95.69 83 ILE A N 1
ATOM 692 C CA . ILE A 1 83 ? -10.421 1.897 11.130 1.00 95.69 83 ILE A CA 1
ATOM 693 C C . ILE A 1 83 ? -11.228 3.190 11.148 1.00 95.69 83 ILE A C 1
ATOM 695 O O . ILE A 1 83 ? -12.301 3.240 11.748 1.00 95.69 83 ILE A O 1
ATOM 699 N N . THR A 1 84 ? -10.717 4.222 10.482 1.00 94.56 84 THR A N 1
ATOM 700 C CA . THR A 1 84 ? -11.321 5.557 10.446 1.00 94.56 84 THR A CA 1
ATOM 701 C C . THR A 1 84 ? -11.612 5.950 9.009 1.00 94.56 84 THR A C 1
ATOM 703 O O . THR A 1 84 ? -10.698 6.055 8.193 1.00 94.56 84 THR A O 1
ATOM 706 N N . PHE A 1 85 ? -12.881 6.209 8.708 1.00 93.38 85 PHE A N 1
ATOM 707 C CA . PHE A 1 85 ? -13.293 6.786 7.433 1.00 93.38 85 PHE A CA 1
ATOM 708 C C . PHE A 1 85 ? -13.340 8.309 7.556 1.00 93.38 85 PHE A C 1
ATOM 710 O O . PHE A 1 85 ? -13.897 8.838 8.516 1.00 93.38 85 PHE A O 1
ATOM 717 N N . VAL A 1 86 ? -12.734 9.008 6.599 1.00 93.00 86 VAL A N 1
ATOM 718 C CA . VAL A 1 86 ? -12.674 10.472 6.562 1.00 93.00 86 VAL A CA 1
ATOM 719 C C . VAL A 1 86 ? -13.370 10.935 5.290 1.00 93.00 86 VAL A C 1
ATOM 721 O O . VAL A 1 86 ? -12.822 10.768 4.203 1.00 93.00 86 VAL A O 1
ATOM 724 N N . SER A 1 87 ? -14.583 11.474 5.427 1.00 89.31 87 SER A N 1
ATOM 725 C CA . SER A 1 87 ? -15.333 12.047 4.304 1.00 89.31 87 SER A CA 1
ATOM 726 C C . SER A 1 87 ? -14.989 13.523 4.137 1.00 89.31 87 SER A C 1
ATOM 728 O O . SER A 1 87 ? -15.146 14.303 5.079 1.00 89.31 87 SER A O 1
ATOM 730 N N . ASP A 1 88 ? -14.527 13.899 2.945 1.00 86.56 88 ASP A N 1
ATOM 731 C CA . ASP A 1 88 ? -14.227 15.289 2.582 1.00 86.56 88 ASP A CA 1
ATOM 732 C C . ASP A 1 88 ? -15.347 15.850 1.696 1.00 86.56 88 ASP A C 1
ATOM 734 O O . ASP A 1 88 ? -15.242 15.893 0.470 1.00 86.56 88 ASP A O 1
ATOM 738 N N . GLY A 1 89 ? -16.480 16.187 2.323 1.00 84.31 89 GLY A N 1
ATOM 739 C CA . GLY A 1 89 ? -17.579 16.895 1.658 1.00 84.31 89 GLY A CA 1
ATOM 740 C C . GLY A 1 89 ? -18.295 16.102 0.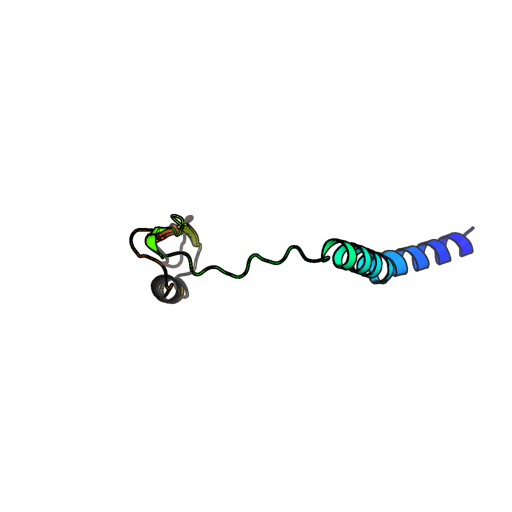561 1.00 84.31 89 GLY A C 1
ATOM 741 O O . GLY A 1 89 ? -18.607 16.665 -0.482 1.00 84.31 89 GLY A O 1
ATOM 742 N N . SER A 1 90 ? -18.551 14.808 0.772 1.00 89.19 90 SER A N 1
ATOM 743 C CA . SER A 1 90 ? -19.311 14.000 -0.194 1.00 89.19 90 SER A CA 1
ATOM 744 C C . SER A 1 90 ? -20.743 14.523 -0.389 1.00 89.19 90 SER A C 1
ATOM 746 O O . SER A 1 90 ? -21.420 14.866 0.584 1.00 89.19 90 SER A O 1
ATOM 748 N N . GLU A 1 91 ? -21.218 14.524 -1.634 1.00 89.06 91 GLU A N 1
ATOM 749 C CA . GLU A 1 91 ? -22.531 15.047 -2.056 1.00 89.06 91 GLU A CA 1
ATOM 750 C C . GLU A 1 91 ? -23.508 13.937 -2.494 1.00 89.06 91 GLU A C 1
ATOM 752 O O . GLU A 1 91 ? -24.681 14.195 -2.751 1.00 89.06 91 GLU A O 1
ATOM 757 N N . ASP A 1 92 ? -23.045 12.690 -2.565 1.00 87.25 92 ASP A N 1
ATOM 758 C CA . ASP A 1 92 ? -23.775 11.537 -3.113 1.00 87.25 92 ASP A CA 1
ATOM 759 C C . ASP A 1 92 ? -24.487 10.663 -2.060 1.00 87.25 92 ASP A C 1
ATOM 761 O O . ASP A 1 92 ? -24.996 9.589 -2.383 1.00 87.25 92 ASP A O 1
ATOM 765 N N . GLY A 1 93 ? -24.509 11.098 -0.798 1.00 81.75 93 GLY A N 1
ATOM 766 C CA . GLY A 1 93 ? -25.064 10.323 0.318 1.00 81.75 93 GLY A CA 1
ATOM 767 C C . GLY A 1 93 ? -24.079 9.368 1.003 1.00 81.75 93 GLY A C 1
ATOM 768 O O . GLY A 1 93 ? -24.511 8.473 1.718 1.00 81.75 93 GLY A O 1
ATOM 769 N N . THR A 1 94 ? -22.768 9.546 0.808 1.00 83.38 94 THR A N 1
ATOM 770 C CA . THR A 1 94 ? -21.715 8.785 1.513 1.00 83.38 94 THR A CA 1
ATOM 771 C C . THR A 1 94 ? -21.662 9.017 3.037 1.00 83.38 94 THR A C 1
ATOM 773 O O . THR A 1 94 ? -21.179 8.139 3.754 1.00 83.38 94 THR A O 1
ATOM 776 N N . ASN A 1 95 ? -22.086 10.193 3.526 1.00 73.56 95 ASN A N 1
ATOM 777 C CA . ASN A 1 95 ? -22.006 10.592 4.947 1.00 73.56 95 ASN A CA 1
ATOM 778 C C . ASN A 1 95 ? -23.069 9.908 5.810 1.00 73.56 95 ASN A C 1
ATOM 780 O O . ASN A 1 95 ? -22.716 9.507 6.942 1.00 73.56 95 ASN A O 1
#

Foldseek 3Di:
DVVVVVVVVVVVVCCVPPVVVVVCVVVVVVVPPDPPPPPPDPDDLVPDAQDEAEAEDAQCLVCVVVVVVVVVPDPHDPVRYHYHYHYDDHPNPPD

Sequence (95 aa):
MFILLFWASVLFILYTYFGYPVLIRQKANKKQKHTSVPAYTEVPDEEWPTVSIVVPVHNEAHHVERKINNLREIDYPKDKLTITFVSDGSEDGTN